Protein AF-A0A960X2Z8-F1 (afdb_monomer_lite)

Radius of gyration: 17.73 Å; chains: 1; bounding box: 40×33×50 Å

Foldseek 3Di:
DPPPDPDPVCLQLVDHPVVLVVQLVVQLCVLCVVVVVDDDSVPPPPVSSVVSVVVSVVVSCVRGPDPPPDDQDQKDWDKDWDWDDDPNDTDIDIDTPDIDGDD

Structure (mmCIF, N/CA/C/O backbone):
data_AF-A0A960X2Z8-F1
#
_entry.id   AF-A0A960X2Z8-F1
#
loop_
_atom_site.group_PDB
_atom_site.id
_atom_site.type_symbol
_atom_site.label_atom_id
_atom_site.label_alt_id
_atom_site.label_comp_id
_atom_site.label_asym_id
_atom_site.label_entity_id
_atom_site.label_seq_id
_atom_site.pdbx_PDB_ins_code
_atom_site.Cartn_x
_atom_site.Cartn_y
_atom_site.Cartn_z
_atom_site.occupancy
_atom_site.B_iso_or_equiv
_atom_site.auth_seq_id
_atom_site.auth_comp_id
_atom_site.auth_asym_id
_atom_site.auth_atom_id
_atom_site.pdbx_PDB_model_num
ATOM 1 N N . ASP A 1 1 ? 3.971 -6.642 -28.686 1.00 41.66 1 ASP A N 1
ATOM 2 C CA . ASP A 1 1 ? 3.680 -7.444 -27.484 1.00 41.66 1 ASP A CA 1
ATOM 3 C C . ASP A 1 1 ? 4.904 -7.549 -26.589 1.00 41.66 1 ASP A C 1
ATOM 5 O O . ASP A 1 1 ? 5.589 -8.567 -26.566 1.00 41.66 1 ASP A O 1
ATOM 9 N N . GLU A 1 2 ? 5.228 -6.465 -25.879 1.00 46.34 2 GLU A N 1
ATOM 10 C CA . GLU A 1 2 ? 6.137 -6.572 -24.735 1.00 46.34 2 GLU A CA 1
ATOM 11 C C . GLU A 1 2 ? 5.354 -7.240 -23.609 1.00 46.34 2 GLU A C 1
ATOM 13 O O . GLU A 1 2 ? 4.251 -6.814 -23.279 1.00 46.34 2 GLU A O 1
ATOM 18 N N . LYS A 1 3 ? 5.878 -8.352 -23.093 1.00 50.97 3 LYS A N 1
ATOM 19 C CA . LYS A 1 3 ? 5.253 -9.085 -21.994 1.00 50.97 3 LYS A CA 1
ATOM 20 C C . LYS A 1 3 ? 5.231 -8.168 -20.777 1.00 50.97 3 LYS A C 1
ATOM 22 O O . LYS A 1 3 ? 6.294 -7.915 -20.214 1.00 50.97 3 LYS A O 1
ATOM 27 N N . ASP A 1 4 ? 4.044 -7.703 -20.393 1.00 56.88 4 ASP A N 1
ATOM 28 C CA . ASP A 1 4 ? 3.810 -7.054 -19.106 1.00 56.88 4 ASP A CA 1
ATOM 29 C C . ASP A 1 4 ? 4.342 -7.995 -18.023 1.00 56.88 4 ASP A C 1
ATOM 31 O O . ASP A 1 4 ? 3.829 -9.095 -17.803 1.00 56.88 4 ASP A O 1
ATOM 35 N N . GLN A 1 5 ? 5.482 -7.623 -17.447 1.00 61.50 5 GLN A N 1
ATOM 36 C CA . GLN A 1 5 ? 6.159 -8.434 -16.458 1.00 61.50 5 GLN A CA 1
ATOM 37 C C . GLN A 1 5 ? 5.803 -7.854 -15.099 1.00 61.50 5 GLN A C 1
ATOM 39 O O . GLN A 1 5 ? 6.254 -6.764 -14.750 1.00 61.50 5 GLN A O 1
ATOM 44 N N . ASP A 1 6 ? 4.980 -8.584 -14.347 1.00 63.72 6 ASP A N 1
ATOM 45 C CA . ASP A 1 6 ? 4.632 -8.200 -12.984 1.00 63.72 6 ASP A CA 1
ATOM 46 C C . ASP A 1 6 ? 5.914 -7.978 -12.178 1.00 63.72 6 ASP A C 1
ATOM 48 O O . ASP A 1 6 ? 6.716 -8.900 -11.965 1.00 63.72 6 ASP A O 1
ATOM 52 N N . LEU A 1 7 ? 6.104 -6.746 -11.705 1.00 62.84 7 LEU A N 1
ATOM 53 C CA . LEU A 1 7 ? 7.164 -6.453 -10.757 1.00 62.84 7 LEU A CA 1
ATOM 54 C C . LEU A 1 7 ? 6.865 -7.233 -9.481 1.00 62.84 7 LEU A C 1
ATOM 56 O O . LEU A 1 7 ? 5.874 -7.001 -8.785 1.00 62.84 7 LEU A O 1
ATOM 60 N N . ARG A 1 8 ? 7.735 -8.191 -9.161 1.00 61.62 8 ARG A N 1
ATOM 61 C CA . ARG A 1 8 ? 7.646 -8.930 -7.905 1.00 61.62 8 ARG A CA 1
ATOM 62 C C . ARG A 1 8 ? 7.995 -7.970 -6.768 1.00 61.62 8 ARG A C 1
ATOM 6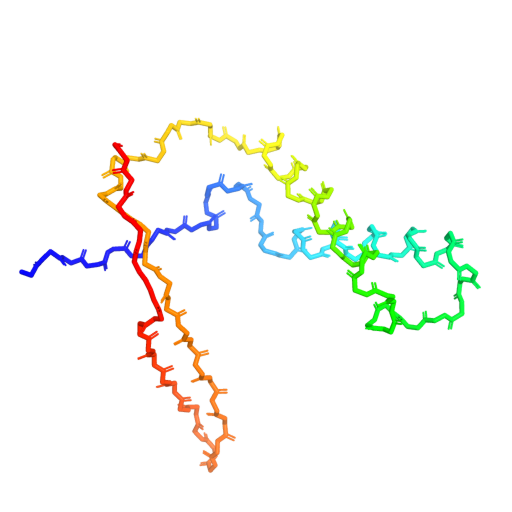4 O O . ARG A 1 8 ? 9.158 -7.812 -6.415 1.00 61.62 8 ARG A O 1
ATOM 71 N N . MET A 1 9 ? 6.971 -7.349 -6.183 1.00 60.91 9 MET A N 1
ATOM 72 C CA . MET A 1 9 ? 7.135 -6.379 -5.092 1.00 60.91 9 MET A CA 1
ATOM 73 C C . MET A 1 9 ? 7.540 -7.029 -3.761 1.00 60.91 9 MET A C 1
ATOM 75 O O . MET A 1 9 ? 8.150 -6.379 -2.919 1.00 60.91 9 MET A O 1
ATOM 79 N N . GLY A 1 10 ? 7.227 -8.314 -3.559 1.00 58.69 10 GLY A N 1
ATOM 80 C CA . GLY A 1 10 ? 7.568 -9.042 -2.327 1.00 58.69 10 GLY A CA 1
ATOM 81 C C . GLY A 1 10 ? 9.076 -9.054 -2.017 1.00 58.69 10 GLY A C 1
ATOM 82 O O . GLY A 1 10 ? 9.462 -8.686 -0.910 1.00 58.69 10 GLY A O 1
ATOM 83 N N . PRO A 1 11 ? 9.935 -9.422 -2.985 1.00 58.59 11 PRO A N 1
ATOM 84 C CA . PRO A 1 11 ? 11.388 -9.327 -2.854 1.00 58.59 11 PRO A CA 1
ATOM 85 C C . PRO A 1 11 ? 11.924 -7.908 -2.630 1.00 58.59 11 PRO A C 1
ATOM 87 O O . PRO A 1 11 ? 12.883 -7.762 -1.878 1.00 58.59 11 PRO A O 1
ATOM 90 N N . LEU A 1 12 ? 11.311 -6.876 -3.230 1.00 59.75 12 LEU A N 1
ATOM 91 C CA . LEU A 1 12 ? 11.814 -5.494 -3.152 1.00 59.75 12 LEU A CA 1
ATOM 92 C C . LEU A 1 12 ? 11.890 -4.989 -1.716 1.00 59.75 12 LEU A C 1
ATOM 94 O O . LEU A 1 12 ? 12.870 -4.371 -1.332 1.00 59.75 12 LEU A O 1
ATOM 98 N N . PHE A 1 13 ? 10.890 -5.300 -0.894 1.00 59.75 13 PHE A N 1
ATOM 99 C CA . PHE A 1 13 ? 10.884 -4.876 0.504 1.00 59.75 13 PHE A CA 1
ATOM 100 C C . PHE A 1 13 ? 11.602 -5.855 1.442 1.00 59.75 13 PHE A C 1
ATOM 102 O O . PHE A 1 13 ? 11.647 -5.604 2.644 1.00 59.75 13 PHE A O 1
ATOM 109 N N . GLY A 1 14 ? 12.136 -6.978 0.937 1.00 55.88 14 GLY A N 1
ATOM 110 C CA . GLY A 1 14 ? 12.866 -7.977 1.735 1.00 55.88 14 GLY A CA 1
ATOM 111 C C . GLY A 1 14 ? 12.078 -8.609 2.882 1.00 55.88 14 GLY A C 1
ATOM 112 O O . GLY A 1 14 ? 12.663 -9.241 3.759 1.00 55.88 14 GLY A O 1
ATOM 113 N N . ARG A 1 15 ? 10.763 -8.387 2.934 1.00 64.75 15 ARG A N 1
ATOM 114 C CA . ARG A 1 15 ? 9.904 -8.670 4.087 1.00 64.75 15 ARG A CA 1
ATOM 115 C C . ARG A 1 15 ? 8.678 -9.430 3.613 1.00 64.75 15 ARG A C 1
ATOM 117 O O . ARG A 1 15 ? 8.108 -9.126 2.567 1.00 64.75 15 ARG A O 1
ATOM 124 N N . ALA A 1 16 ? 8.236 -10.398 4.410 1.00 64.50 16 ALA A N 1
ATOM 125 C CA . ALA A 1 16 ? 6.974 -11.067 4.141 1.00 64.50 16 ALA A CA 1
ATOM 126 C C . ALA A 1 16 ? 5.818 -10.044 4.227 1.00 64.50 16 ALA A C 1
ATOM 128 O O . ALA A 1 16 ? 5.819 -9.206 5.134 1.00 64.50 16 ALA A O 1
ATOM 129 N N . PRO A 1 17 ? 4.786 -10.124 3.364 1.00 66.62 17 PRO A N 1
ATOM 130 C CA . PRO A 1 17 ? 3.597 -9.262 3.446 1.00 66.62 17 PRO A CA 1
ATOM 131 C C . PRO A 1 17 ? 2.941 -9.231 4.841 1.00 66.62 17 PRO A C 1
ATOM 133 O O . PRO A 1 17 ? 2.345 -8.233 5.251 1.00 66.62 17 PRO A O 1
ATOM 136 N N . SER A 1 18 ? 3.093 -10.315 5.606 1.00 70.56 18 SER A N 1
ATOM 137 C CA . SER A 1 18 ? 2.633 -10.430 6.990 1.00 70.56 18 SER A CA 1
ATOM 138 C C . SER A 1 18 ? 3.319 -9.449 7.948 1.00 70.56 18 SER A C 1
ATOM 140 O O . SER A 1 18 ? 2.676 -8.974 8.885 1.00 70.56 18 SER A O 1
ATOM 142 N N . ASP A 1 19 ? 4.585 -9.096 7.720 1.00 73.25 19 ASP A N 1
ATOM 143 C CA . ASP A 1 19 ? 5.311 -8.140 8.557 1.00 73.25 19 ASP A CA 1
ATOM 144 C C . ASP A 1 19 ? 4.855 -6.707 8.292 1.00 73.25 19 ASP A C 1
ATOM 146 O O . ASP A 1 19 ? 4.641 -5.951 9.239 1.00 73.25 19 ASP A O 1
ATOM 150 N N . VAL A 1 20 ? 4.586 -6.364 7.029 1.00 74.75 20 VAL A N 1
ATOM 151 C CA . VAL A 1 20 ? 4.015 -5.062 6.649 1.00 74.75 20 VAL A CA 1
ATOM 152 C C . VAL A 1 20 ? 2.679 -4.838 7.355 1.00 74.75 20 VAL A C 1
ATOM 154 O O . VAL A 1 20 ? 2.470 -3.811 8.007 1.00 74.75 20 VAL A O 1
ATOM 157 N N . LYS A 1 21 ? 1.801 -5.849 7.320 1.00 81.00 21 LYS A N 1
ATOM 158 C CA . LYS A 1 21 ? 0.522 -5.815 8.034 1.00 81.00 21 LYS A CA 1
ATOM 159 C C . LYS A 1 21 ? 0.706 -5.631 9.541 1.00 81.00 21 LYS A C 1
ATOM 161 O O . LYS A 1 21 ? 0.001 -4.814 10.129 1.00 81.00 21 LYS A O 1
ATOM 166 N N . LYS A 1 22 ? 1.636 -6.353 10.179 1.00 84.25 22 LYS A N 1
ATOM 167 C CA . LYS A 1 22 ? 1.895 -6.223 11.627 1.00 84.25 22 LYS A CA 1
ATOM 168 C C . LYS A 1 22 ? 2.335 -4.810 12.008 1.00 84.25 22 LYS A C 1
ATOM 170 O O . LYS A 1 22 ? 1.882 -4.294 13.031 1.00 84.25 22 LYS A O 1
ATOM 175 N N . VAL A 1 23 ? 3.207 -4.188 11.212 1.00 82.25 23 VAL A N 1
ATOM 176 C CA . VAL A 1 23 ? 3.676 -2.817 11.469 1.00 82.25 23 VAL A CA 1
ATOM 177 C C . VAL A 1 23 ? 2.528 -1.822 11.298 1.00 82.25 23 VAL A C 1
ATOM 179 O O . VAL A 1 23 ? 2.315 -0.994 12.185 1.00 82.25 23 VAL A O 1
ATOM 182 N N . TYR A 1 24 ? 1.725 -1.956 10.241 1.00 83.44 24 TYR A N 1
ATOM 183 C CA . TYR A 1 24 ? 0.539 -1.119 10.046 1.00 83.44 24 TYR A CA 1
ATOM 184 C C . TYR A 1 24 ? -0.485 -1.278 11.173 1.00 83.44 24 TYR A C 1
ATOM 186 O O . TYR A 1 24 ? -0.944 -0.293 11.748 1.00 83.44 24 TYR A O 1
ATOM 194 N N . ASP A 1 25 ? -0.771 -2.512 11.589 1.00 86.25 25 ASP A N 1
ATOM 195 C CA . ASP A 1 25 ? -1.673 -2.787 12.704 1.00 86.25 25 ASP A CA 1
ATOM 196 C C . ASP A 1 25 ? -1.191 -2.191 14.028 1.00 86.25 25 ASP A C 1
ATOM 198 O O . ASP A 1 25 ? -2.027 -1.792 14.848 1.00 86.25 25 ASP A O 1
ATOM 202 N N . ARG A 1 26 ? 0.129 -2.144 14.246 1.00 87.25 26 ARG A N 1
ATOM 203 C CA . ARG A 1 26 ? 0.742 -1.491 15.405 1.00 87.25 26 ARG A CA 1
ATOM 204 C C . ARG A 1 26 ? 0.546 0.022 15.338 1.00 87.25 26 ARG A C 1
ATOM 206 O O . ARG A 1 26 ? 0.041 0.588 16.299 1.00 87.25 26 ARG A O 1
ATOM 213 N N . LYS A 1 27 ? 0.829 0.649 14.192 1.00 83.62 27 LYS A N 1
ATOM 214 C CA . LYS A 1 27 ? 0.630 2.095 14.001 1.00 83.62 27 LYS A CA 1
ATOM 215 C C . LYS A 1 27 ? -0.831 2.510 14.170 1.00 83.62 27 LYS A C 1
ATOM 217 O O . LYS A 1 27 ? -1.108 3.470 14.879 1.00 83.62 27 LYS A O 1
ATOM 222 N N . LEU A 1 28 ? -1.775 1.735 13.635 1.00 86.56 28 LEU A N 1
ATOM 223 C CA . LEU A 1 28 ? -3.204 1.966 13.863 1.00 86.56 28 LEU A CA 1
ATOM 224 C C . LEU A 1 28 ? -3.614 1.775 15.329 1.00 86.56 28 LEU A C 1
ATOM 226 O O . LEU A 1 28 ? -4.512 2.464 15.803 1.00 86.56 28 LEU A O 1
ATOM 230 N N . ASN A 1 29 ? -2.987 0.849 16.061 1.00 87.50 29 ASN A N 1
ATOM 231 C CA . ASN A 1 29 ? -3.223 0.695 17.499 1.00 87.50 29 ASN A CA 1
ATOM 232 C C . ASN A 1 29 ? -2.718 1.905 18.295 1.00 87.50 29 ASN A C 1
ATOM 234 O O . ASN A 1 29 ? -3.402 2.342 19.219 1.00 87.50 29 ASN A O 1
ATOM 238 N N . ASP A 1 30 ? -1.555 2.445 17.940 1.00 85.88 30 ASP A N 1
ATOM 239 C CA . ASP A 1 30 ? -0.987 3.627 18.593 1.00 85.88 30 ASP A CA 1
ATOM 240 C C . ASP A 1 30 ? -1.839 4.871 18.301 1.00 85.88 30 ASP A C 1
ATOM 242 O O . ASP A 1 30 ? -2.240 5.576 19.227 1.00 85.88 30 ASP A O 1
ATOM 246 N N . ALA A 1 31 ? -2.241 5.065 17.042 1.00 82.44 31 ALA A N 1
ATOM 247 C CA . ALA A 1 31 ? -3.162 6.129 16.647 1.00 82.44 31 ALA A CA 1
ATOM 248 C C . ALA A 1 31 ? -4.533 5.992 17.333 1.00 82.44 31 ALA A C 1
ATOM 250 O O . ALA A 1 31 ? -5.082 6.956 17.861 1.00 82.44 31 ALA A O 1
ATOM 251 N N . LYS A 1 32 ? -5.068 4.768 17.425 1.00 85.19 32 LYS A N 1
ATOM 252 C CA . LYS A 1 32 ? -6.296 4.484 18.177 1.00 85.19 32 LYS A CA 1
ATOM 253 C C . LYS A 1 32 ? -6.172 4.878 19.650 1.00 85.19 32 LYS A C 1
ATOM 255 O O . LYS A 1 32 ? -7.130 5.413 20.203 1.00 85.19 32 LYS A O 1
ATOM 260 N N . LYS A 1 33 ? -5.034 4.607 20.299 1.00 85.00 33 LYS A N 1
ATOM 261 C CA . LYS A 1 33 ? -4.793 5.026 21.690 1.00 85.00 33 LYS A CA 1
ATOM 262 C C . LYS A 1 33 ? -4.771 6.550 21.816 1.00 85.00 33 LYS A C 1
ATOM 264 O O . LYS A 1 33 ? -5.406 7.065 22.731 1.00 85.00 33 LYS A O 1
ATOM 269 N N . ALA A 1 34 ? -4.124 7.248 20.882 1.00 79.69 34 ALA A N 1
ATOM 270 C CA . ALA A 1 34 ? -4.118 8.711 20.834 1.00 79.69 34 ALA A CA 1
ATOM 271 C C . ALA A 1 34 ? -5.533 9.302 20.642 1.00 79.69 34 ALA A C 1
ATOM 273 O O . ALA A 1 34 ? -5.859 10.321 21.239 1.00 79.69 34 ALA A O 1
ATOM 274 N N . HIS A 1 35 ? -6.411 8.609 19.907 1.00 75.25 35 HIS A N 1
ATOM 275 C CA . HIS A 1 35 ? -7.815 8.984 19.677 1.00 75.25 35 HIS A CA 1
ATOM 276 C C . HIS A 1 35 ? -8.816 8.424 20.710 1.00 75.25 35 HIS A C 1
ATOM 278 O O . HIS A 1 35 ? -9.992 8.218 20.411 1.00 75.25 35 HIS A O 1
ATOM 284 N N . GLY A 1 36 ? -8.380 8.150 21.943 1.00 76.44 36 GLY A N 1
ATOM 285 C CA . GLY A 1 36 ? -9.293 7.775 23.032 1.00 76.44 36 GLY A CA 1
ATOM 286 C C . GLY A 1 36 ? -9.695 6.294 23.073 1.00 76.44 36 GLY A C 1
ATOM 287 O O . GLY A 1 36 ? -10.602 5.918 23.813 1.00 76.44 36 GLY A O 1
ATOM 288 N N . GLY A 1 37 ? -9.025 5.425 22.310 1.00 74.94 37 GLY A N 1
ATOM 289 C CA . GLY A 1 37 ? -8.927 3.981 22.566 1.00 74.94 37 GLY A CA 1
ATOM 290 C C . GLY A 1 37 ? -10.178 3.123 22.335 1.00 74.94 37 GLY A C 1
ATOM 291 O O . GLY A 1 37 ? -10.059 1.897 22.302 1.00 74.94 37 GLY A O 1
ATOM 292 N N . LYS A 1 38 ? -11.365 3.712 22.150 1.00 76.62 38 LYS A N 1
ATOM 293 C CA . LYS A 1 38 ? -12.644 2.973 22.092 1.00 76.62 38 LYS A CA 1
ATOM 294 C C . LYS A 1 38 ? -13.137 2.628 20.682 1.00 76.62 38 LYS A C 1
ATOM 296 O O . LYS A 1 38 ? -13.949 1.720 20.540 1.00 76.62 38 LYS A O 1
ATOM 301 N N . VAL A 1 39 ? -12.622 3.276 19.639 1.00 78.94 39 VAL A N 1
ATOM 302 C CA . VAL A 1 39 ? -13.037 3.050 18.236 1.00 78.94 39 VAL A CA 1
ATOM 303 C C . VAL A 1 39 ? -12.384 1.800 17.632 1.00 78.94 39 VAL A C 1
ATOM 305 O O . VAL A 1 39 ? -11.268 1.430 18.014 1.00 78.94 39 VAL A O 1
ATOM 308 N N . LYS A 1 40 ? -13.041 1.097 16.695 1.00 81.81 40 LYS A N 1
ATOM 309 C CA . LYS A 1 40 ? -12.357 0.039 15.925 1.00 81.81 40 LYS A CA 1
ATOM 310 C C . LYS A 1 40 ? -11.371 0.695 14.957 1.00 81.81 40 LYS A C 1
ATOM 312 O O . LYS A 1 40 ? -11.565 1.826 14.536 1.00 81.81 40 LYS A O 1
ATOM 317 N N . LYS A 1 41 ? -10.317 -0.027 14.564 1.00 80.44 41 LYS A N 1
ATOM 318 C CA . LYS A 1 41 ? -9.296 0.505 13.640 1.00 80.44 41 LYS A CA 1
ATOM 319 C C . LYS A 1 41 ? -9.878 0.938 12.289 1.00 80.44 41 LYS A C 1
ATOM 321 O O . LYS A 1 41 ? -9.400 1.899 11.703 1.00 80.44 41 LYS A O 1
ATOM 326 N N . ALA A 1 42 ? -10.889 0.212 11.807 1.00 79.56 42 ALA A N 1
ATOM 327 C CA . ALA A 1 42 ? -11.576 0.509 10.552 1.00 79.56 42 ALA A CA 1
ATOM 328 C C . ALA A 1 42 ? -12.408 1.800 10.623 1.00 79.56 42 ALA A C 1
ATOM 330 O O . ALA A 1 42 ? -12.576 2.458 9.601 1.00 79.56 42 ALA A O 1
ATOM 331 N N . ASP A 1 43 ? -12.851 2.166 11.827 1.00 80.62 43 ASP A N 1
ATOM 332 C CA . ASP A 1 43 ? -13.700 3.329 12.095 1.00 80.62 43 ASP A CA 1
ATOM 333 C C . ASP A 1 43 ? -12.868 4.583 12.418 1.00 80.62 43 ASP A C 1
ATOM 335 O O . ASP A 1 43 ? -13.424 5.636 12.724 1.00 80.62 43 ASP A O 1
ATOM 339 N N . LEU A 1 44 ? -11.531 4.486 12.391 1.00 82.69 44 LEU A N 1
ATOM 340 C CA . LEU A 1 44 ? -10.671 5.658 12.524 1.00 82.69 44 LEU A CA 1
ATOM 341 C C . LEU A 1 44 ? -10.887 6.605 11.334 1.00 82.69 44 LEU A C 1
ATOM 343 O O . LEU A 1 44 ? -11.062 6.127 10.203 1.00 82.69 44 LEU A O 1
ATOM 347 N N . PRO A 1 45 ? -10.809 7.931 11.559 1.00 85.69 45 PRO A N 1
ATOM 348 C CA . PRO A 1 45 ? -10.909 8.904 10.482 1.00 85.69 45 PRO A CA 1
ATOM 349 C C . PRO A 1 45 ? -9.945 8.565 9.329 1.00 85.69 45 PRO A C 1
ATOM 351 O O . PRO A 1 45 ? -8.832 8.080 9.585 1.00 85.69 45 PRO A O 1
ATOM 354 N N . PRO A 1 46 ? -10.358 8.744 8.061 1.00 83.31 46 PRO A N 1
ATOM 355 C CA . PRO A 1 46 ? -9.517 8.469 6.896 1.00 83.31 46 PRO A CA 1
ATOM 356 C C . PRO A 1 46 ? -8.128 9.113 6.977 1.00 83.31 46 PRO A C 1
ATOM 358 O O . PRO A 1 46 ? -7.144 8.473 6.618 1.00 83.31 46 PRO A O 1
ATOM 361 N N . GLU A 1 47 ? -8.041 10.325 7.522 1.00 85.38 47 GLU A N 1
ATOM 362 C CA . GLU A 1 47 ? -6.811 11.108 7.662 1.00 85.38 47 GLU A CA 1
ATOM 363 C C . GLU A 1 47 ? -5.796 10.393 8.563 1.00 85.38 47 GLU A C 1
ATOM 365 O O . GLU A 1 47 ? -4.619 10.273 8.231 1.00 85.38 47 GLU A O 1
ATOM 370 N N . ILE A 1 48 ? -6.270 9.811 9.665 1.00 83.56 48 ILE A N 1
ATOM 371 C CA . ILE A 1 48 ? -5.435 9.084 10.629 1.00 83.56 48 ILE A CA 1
ATOM 372 C C . ILE A 1 48 ? -4.963 7.746 10.056 1.00 83.56 48 ILE A C 1
ATOM 374 O O . ILE A 1 48 ? -3.828 7.312 10.271 1.00 83.56 48 ILE A O 1
ATOM 378 N N . ARG A 1 49 ? -5.825 7.074 9.286 1.00 80.06 49 ARG A N 1
ATOM 379 C CA . ARG A 1 49 ? -5.439 5.849 8.571 1.00 80.06 49 ARG A CA 1
ATOM 380 C C . ARG A 1 49 ? -4.401 6.143 7.489 1.00 80.06 49 ARG A C 1
ATOM 382 O O . ARG A 1 49 ? -3.505 5.317 7.301 1.00 80.06 49 ARG A O 1
ATOM 389 N N . ALA A 1 50 ? -4.508 7.295 6.826 1.00 78.75 50 ALA A N 1
ATOM 390 C CA . ALA A 1 50 ? -3.542 7.764 5.840 1.00 78.75 50 ALA A CA 1
ATOM 391 C C . ALA A 1 50 ? -2.185 8.080 6.486 1.00 78.75 50 ALA A C 1
ATOM 393 O O . ALA A 1 50 ? -1.163 7.614 5.994 1.00 78.75 50 ALA A O 1
ATOM 394 N N . GLU A 1 51 ? -2.155 8.760 7.634 1.00 82.50 51 GLU A N 1
ATOM 395 C CA . GLU A 1 51 ? -0.912 9.043 8.367 1.00 82.50 51 GLU A CA 1
ATOM 396 C C . GLU A 1 51 ? -0.198 7.757 8.822 1.00 82.50 51 GLU A C 1
ATOM 398 O O . GLU A 1 51 ? 1.016 7.589 8.644 1.00 82.50 51 GLU A O 1
ATOM 403 N N . ALA A 1 52 ? -0.959 6.792 9.351 1.00 80.88 52 ALA A N 1
ATOM 404 C CA . ALA A 1 52 ? -0.424 5.484 9.715 1.00 80.88 52 ALA A CA 1
ATOM 405 C C . ALA A 1 52 ? 0.140 4.738 8.493 1.00 80.88 52 ALA A C 1
ATOM 407 O O . ALA A 1 52 ? 1.182 4.090 8.602 1.00 80.88 52 ALA A O 1
ATOM 408 N N . ALA A 1 53 ? -0.518 4.840 7.333 1.00 80.62 53 ALA A N 1
ATOM 409 C CA . ALA A 1 53 ? -0.046 4.238 6.089 1.00 80.62 53 ALA A CA 1
ATOM 410 C C . ALA A 1 53 ? 1.234 4.920 5.586 1.00 80.62 53 ALA A C 1
ATOM 412 O O . ALA A 1 53 ? 2.190 4.228 5.244 1.00 80.62 53 ALA A O 1
ATOM 413 N N . GLN A 1 54 ? 1.298 6.252 5.634 1.00 82.69 54 GLN A N 1
ATOM 414 C CA . GLN A 1 54 ? 2.473 7.030 5.242 1.00 82.69 54 GLN A CA 1
ATOM 415 C C . GLN A 1 54 ? 3.691 6.684 6.104 1.00 82.69 54 GLN A C 1
ATOM 417 O O . GLN A 1 54 ? 4.791 6.482 5.596 1.00 82.69 54 GLN A O 1
ATOM 422 N N . THR A 1 55 ? 3.486 6.534 7.412 1.00 82.19 55 THR A N 1
ATOM 423 C CA . THR A 1 55 ? 4.549 6.124 8.338 1.00 82.19 55 THR A CA 1
ATOM 424 C C . THR A 1 55 ? 5.073 4.723 8.014 1.00 82.19 55 THR A C 1
ATOM 426 O O . THR A 1 55 ? 6.273 4.466 8.103 1.00 82.19 55 THR A O 1
ATOM 429 N N . VAL A 1 56 ? 4.184 3.797 7.642 1.00 82.44 56 VAL A N 1
ATOM 430 C CA . VAL A 1 56 ? 4.574 2.442 7.226 1.00 82.44 56 VAL A CA 1
ATOM 431 C C . VAL A 1 56 ? 5.310 2.466 5.895 1.00 82.44 56 VAL A C 1
ATOM 433 O O . VAL A 1 56 ? 6.302 1.759 5.756 1.00 82.44 56 VAL A O 1
ATOM 436 N N . LEU A 1 57 ? 4.867 3.292 4.947 1.00 81.31 57 LEU A N 1
ATOM 437 C CA . LEU A 1 57 ? 5.544 3.481 3.670 1.00 81.31 57 LEU A CA 1
ATOM 438 C C . LEU A 1 57 ? 6.973 3.991 3.878 1.00 81.31 57 LEU A C 1
ATOM 440 O O . LEU A 1 57 ? 7.907 3.411 3.332 1.00 81.31 57 LEU A O 1
ATOM 444 N N . GLN A 1 58 ? 7.158 5.004 4.728 1.00 82.19 58 GLN A N 1
ATOM 445 C CA . GLN A 1 58 ? 8.491 5.507 5.058 1.00 82.19 58 GLN A CA 1
ATOM 446 C C . GLN A 1 58 ? 9.353 4.422 5.712 1.00 82.19 58 GLN A C 1
ATOM 448 O O . GLN A 1 58 ? 10.480 4.185 5.289 1.00 82.19 58 GLN A O 1
ATOM 453 N N . TRP A 1 59 ? 8.798 3.689 6.682 1.00 81.06 59 TRP A N 1
ATOM 454 C CA . TRP A 1 59 ? 9.502 2.574 7.315 1.00 81.06 59 TRP A CA 1
ATOM 455 C C . TRP A 1 59 ? 9.932 1.499 6.303 1.00 81.06 59 TRP A C 1
ATOM 457 O O . TRP A 1 59 ? 11.040 0.976 6.411 1.00 81.06 59 TRP A O 1
ATOM 467 N N . LEU A 1 60 ? 9.092 1.183 5.310 1.00 77.75 60 LEU A N 1
ATOM 468 C CA . LEU A 1 60 ? 9.424 0.242 4.237 1.00 77.75 60 LEU A CA 1
ATOM 469 C C . LEU A 1 60 ? 10.572 0.743 3.360 1.00 77.75 60 LEU A C 1
ATOM 471 O O . LEU A 1 60 ? 11.454 -0.044 3.035 1.00 77.75 60 LEU A O 1
ATOM 475 N N . ILE A 1 61 ? 10.576 2.031 3.007 1.00 78.12 61 ILE A N 1
ATOM 476 C CA . ILE A 1 61 ? 11.661 2.665 2.241 1.00 78.12 61 ILE A CA 1
ATOM 477 C C . ILE A 1 61 ? 12.976 2.596 3.028 1.00 78.12 61 ILE A C 1
ATOM 479 O O . ILE A 1 61 ? 14.015 2.213 2.488 1.00 78.12 61 ILE A O 1
ATOM 483 N N . ASP A 1 62 ? 12.929 2.913 4.322 1.00 80.94 62 ASP A N 1
ATOM 484 C CA . ASP A 1 62 ? 14.112 2.928 5.185 1.00 80.94 62 ASP A CA 1
ATOM 485 C C . ASP A 1 62 ? 14.701 1.524 5.385 1.00 80.94 62 ASP A C 1
ATOM 487 O O . ASP A 1 62 ? 15.916 1.374 5.511 1.00 80.94 62 ASP A O 1
ATOM 491 N N . ASN A 1 63 ? 13.844 0.498 5.397 1.00 74.00 63 ASN A N 1
ATOM 492 C CA . ASN A 1 63 ? 14.209 -0.898 5.659 1.00 74.00 63 ASN A CA 1
ATOM 493 C C . ASN A 1 63 ? 14.320 -1.752 4.386 1.00 74.00 63 ASN A C 1
ATOM 495 O O . ASN A 1 63 ? 14.442 -2.975 4.490 1.00 74.00 63 ASN A O 1
ATOM 499 N N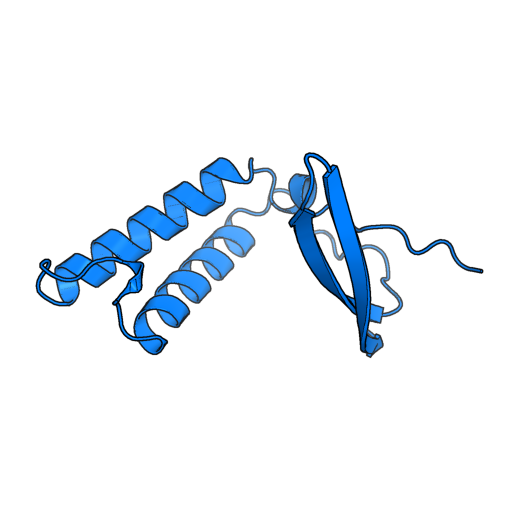 . MET A 1 64 ? 14.263 -1.134 3.206 1.00 74.31 64 MET A N 1
ATOM 500 C CA . MET A 1 64 ? 14.399 -1.827 1.931 1.00 74.31 64 MET A CA 1
ATOM 501 C C . MET A 1 64 ? 15.826 -2.399 1.804 1.00 74.31 64 MET A C 1
ATOM 503 O O . MET A 1 64 ? 16.786 -1.631 1.925 1.00 74.31 64 MET A O 1
ATOM 507 N N . PRO A 1 65 ? 15.999 -3.721 1.597 1.00 69.75 65 PRO A N 1
ATOM 508 C CA . PRO A 1 65 ? 17.323 -4.347 1.524 1.00 69.75 65 PRO A CA 1
ATOM 509 C C . PRO A 1 65 ? 18.104 -3.929 0.276 1.00 69.75 65 PRO A C 1
ATOM 511 O O . PRO A 1 65 ? 19.330 -3.880 0.313 1.00 69.75 65 PRO A O 1
ATOM 514 N N . ASP A 1 66 ? 17.396 -3.632 -0.813 1.00 71.12 66 ASP A N 1
ATOM 515 C CA . ASP A 1 66 ? 17.966 -3.202 -2.078 1.00 71.12 66 ASP A CA 1
ATOM 516 C C . ASP A 1 66 ? 17.333 -1.870 -2.477 1.00 71.12 66 ASP A C 1
ATOM 518 O O . ASP A 1 66 ? 16.129 -1.787 -2.699 1.00 71.12 66 ASP A O 1
ATOM 522 N N . LYS A 1 67 ? 18.154 -0.821 -2.531 1.00 71.44 67 LYS A N 1
ATOM 523 C CA . LYS A 1 67 ? 17.748 0.520 -2.976 1.00 71.44 67 LYS A CA 1
ATOM 524 C C . LYS A 1 67 ? 18.114 0.773 -4.433 1.00 71.44 67 LYS A C 1
ATOM 526 O O . LYS A 1 67 ? 18.054 1.918 -4.882 1.00 71.44 67 LYS A O 1
ATOM 531 N N . SER A 1 68 ? 18.547 -0.264 -5.150 1.00 67.81 68 SER A N 1
ATOM 532 C CA . SER A 1 68 ? 18.836 -0.156 -6.569 1.00 67.81 68 SER A CA 1
ATOM 533 C C . SER A 1 68 ? 17.601 0.389 -7.282 1.00 67.81 68 SER A C 1
ATOM 535 O O . SER A 1 68 ? 16.479 -0.037 -6.983 1.00 67.81 68 SER A O 1
ATOM 537 N N . PRO A 1 69 ? 17.775 1.350 -8.202 1.00 64.50 69 PRO A N 1
ATOM 538 C CA . PRO A 1 69 ? 16.670 1.809 -9.018 1.00 64.50 69 PRO A CA 1
ATOM 539 C C . PRO A 1 69 ? 16.052 0.595 -9.709 1.00 64.50 69 PRO A C 1
ATOM 541 O O . PRO A 1 69 ? 16.767 -0.268 -10.227 1.00 64.50 69 PRO A O 1
ATOM 544 N N . LEU A 1 70 ? 14.719 0.520 -9.682 1.00 66.62 70 LEU A N 1
ATOM 545 C CA . LEU A 1 70 ? 13.994 -0.463 -10.473 1.00 66.62 70 LEU A CA 1
ATOM 546 C C . LEU A 1 70 ? 14.520 -0.355 -11.907 1.00 66.62 70 LEU A C 1
ATOM 548 O O . LEU A 1 70 ? 14.588 0.753 -12.445 1.00 66.62 70 LEU A O 1
ATOM 552 N N . ALA A 1 71 ? 14.951 -1.485 -12.483 1.00 62.88 71 ALA A N 1
ATOM 553 C CA . ALA A 1 71 ? 15.379 -1.556 -13.881 1.00 62.88 71 ALA A CA 1
ATOM 554 C C . ALA A 1 71 ? 14.386 -0.765 -14.747 1.00 62.88 71 ALA A C 1
ATOM 556 O O . ALA A 1 71 ? 13.196 -0.831 -14.435 1.00 62.88 71 ALA A O 1
ATOM 557 N N . PRO A 1 72 ? 14.843 -0.014 -15.768 1.00 59.78 72 PRO A N 1
ATOM 558 C CA . PRO A 1 72 ? 14.102 1.094 -16.368 1.00 59.78 72 PRO A CA 1
ATOM 559 C C . PRO A 1 72 ? 12.689 0.665 -16.763 1.00 59.78 72 PRO A C 1
ATOM 561 O O . PRO A 1 72 ? 12.457 0.077 -17.821 1.00 59.78 72 PRO A O 1
ATOM 564 N N . ALA A 1 73 ? 11.744 0.923 -15.864 1.00 64.75 73 ALA A N 1
ATOM 565 C CA . ALA A 1 73 ? 10.347 0.653 -16.092 1.00 64.75 73 ALA A CA 1
ATOM 566 C C . ALA A 1 73 ? 9.870 1.766 -17.015 1.00 64.75 73 ALA A C 1
ATOM 568 O O . ALA A 1 73 ? 9.900 2.931 -16.637 1.00 64.75 73 ALA A O 1
ATOM 569 N N . LYS A 1 74 ? 9.454 1.416 -18.235 1.00 68.06 74 LYS A N 1
ATOM 570 C CA . LYS A 1 74 ? 8.988 2.393 -19.236 1.00 68.06 74 LYS A CA 1
ATOM 571 C C . LYS A 1 74 ? 7.767 3.192 -18.759 1.00 68.06 74 LYS A C 1
ATOM 573 O O . LYS A 1 74 ? 7.480 4.268 -19.272 1.00 68.06 74 LYS A O 1
ATOM 578 N N . GLY A 1 75 ? 7.047 2.658 -17.775 1.00 74.12 75 GLY A N 1
ATOM 579 C CA . GLY A 1 75 ? 5.897 3.287 -17.154 1.00 74.12 75 GLY A CA 1
ATOM 580 C C . GLY A 1 75 ? 5.295 2.433 -16.043 1.00 74.12 75 GLY A C 1
ATOM 581 O O . GLY A 1 75 ? 5.687 1.285 -15.830 1.00 74.12 75 GLY A O 1
ATOM 582 N N . LEU A 1 76 ? 4.335 3.012 -15.333 1.00 77.06 76 LEU A N 1
ATOM 583 C CA . LEU A 1 76 ? 3.487 2.359 -14.346 1.00 77.06 76 LEU A CA 1
ATOM 584 C C . LEU A 1 76 ? 2.083 2.212 -14.929 1.00 77.06 76 LEU A C 1
ATOM 586 O O . LEU A 1 76 ? 1.487 3.203 -15.344 1.00 77.06 76 LEU A O 1
ATOM 590 N N . ARG A 1 77 ? 1.536 0.996 -14.909 1.00 79.50 77 ARG A N 1
ATOM 591 C CA . ARG A 1 77 ? 0.134 0.716 -15.241 1.00 79.50 77 ARG A CA 1
ATOM 592 C C . ARG A 1 77 ? -0.636 0.335 -13.987 1.00 79.50 77 ARG A C 1
ATOM 594 O O . ARG A 1 77 ? -0.181 -0.499 -13.205 1.00 79.50 77 ARG A O 1
ATOM 601 N N . LEU A 1 78 ? -1.805 0.934 -13.797 1.00 77.81 78 LEU A N 1
ATOM 602 C CA . LEU A 1 78 ? -2.717 0.598 -12.713 1.00 77.81 78 LEU A CA 1
ATOM 603 C C . LEU A 1 78 ? -3.779 -0.367 -13.229 1.00 77.81 78 LEU A C 1
ATOM 605 O O . LEU A 1 78 ? -4.623 0.013 -14.036 1.00 77.81 78 LEU A O 1
ATOM 609 N N . HIS A 1 79 ? -3.766 -1.594 -12.717 1.00 82.06 79 HIS A N 1
ATOM 610 C CA . HIS A 1 79 ? -4.816 -2.569 -12.978 1.00 82.06 79 HIS A CA 1
ATOM 611 C C . HIS A 1 79 ? -5.732 -2.703 -11.762 1.00 82.06 79 HIS A C 1
ATOM 613 O O . HIS A 1 79 ? -5.273 -2.968 -10.649 1.00 82.06 79 HIS A O 1
ATOM 619 N N . ARG A 1 80 ? -7.038 -2.570 -11.979 1.00 76.88 80 ARG A N 1
ATOM 620 C CA . ARG A 1 80 ? -8.059 -2.981 -11.023 1.00 76.88 80 ARG A CA 1
ATOM 621 C C . 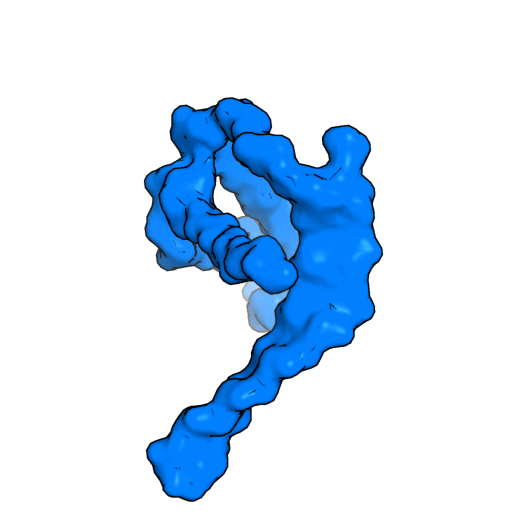ARG A 1 80 ? -8.316 -4.472 -11.191 1.00 76.88 80 ARG A C 1
ATOM 623 O O . ARG A 1 80 ? -8.582 -4.933 -12.297 1.00 76.88 80 ARG A O 1
ATOM 630 N N . VAL A 1 81 ? -8.248 -5.215 -10.090 1.00 87.06 81 VAL A N 1
ATOM 631 C CA . VAL A 1 81 ? -8.560 -6.646 -10.057 1.00 87.06 81 VAL A CA 1
ATOM 632 C C . VAL A 1 81 ? -9.769 -6.860 -9.156 1.00 87.06 81 VAL A C 1
ATOM 634 O O . VAL A 1 81 ? -9.664 -6.766 -7.934 1.00 87.06 81 VAL A O 1
ATOM 637 N N . ASP A 1 82 ? -10.916 -7.152 -9.759 1.00 81.62 82 ASP A N 1
ATOM 638 C CA . ASP A 1 82 ? -12.132 -7.522 -9.045 1.00 81.62 82 ASP A CA 1
ATOM 639 C C . ASP A 1 82 ? -12.174 -9.046 -8.882 1.00 81.62 82 ASP A C 1
ATOM 641 O O . ASP A 1 82 ? -12.221 -9.792 -9.864 1.00 81.62 82 ASP A O 1
ATOM 645 N N . ILE A 1 83 ? -12.154 -9.516 -7.634 1.00 89.19 83 ILE A N 1
ATOM 646 C CA . ILE A 1 83 ? -12.238 -10.938 -7.285 1.00 89.19 83 ILE A CA 1
ATOM 647 C C . ILE A 1 83 ? -13.606 -11.189 -6.654 1.00 89.19 83 ILE A C 1
ATOM 649 O O . ILE A 1 83 ? -13.897 -10.695 -5.566 1.00 89.19 83 ILE A O 1
ATOM 653 N N . VAL A 1 84 ? -14.442 -11.966 -7.336 1.00 91.25 84 VAL A N 1
ATOM 654 C CA . VAL A 1 84 ? -15.796 -12.323 -6.901 1.00 91.25 84 VAL A CA 1
ATOM 655 C C . VAL A 1 84 ? -15.860 -13.830 -6.687 1.00 91.25 84 VAL A C 1
ATOM 657 O O . VAL A 1 84 ? -15.431 -14.593 -7.546 1.00 91.25 84 VAL A O 1
ATOM 660 N N . PHE A 1 85 ? -16.400 -14.274 -5.554 1.00 87.25 85 PHE A N 1
ATOM 661 C CA . PHE A 1 85 ? -16.681 -15.689 -5.312 1.00 87.25 85 PHE A CA 1
ATOM 662 C C . PHE A 1 85 ? -18.182 -15.942 -5.447 1.00 87.25 85 PHE A C 1
ATOM 664 O O . PHE A 1 85 ? -18.966 -15.464 -4.628 1.00 87.25 85 PHE A O 1
ATOM 671 N N . THR A 1 86 ? -18.574 -16.681 -6.480 1.00 89.06 86 THR A N 1
ATOM 672 C CA . THR A 1 86 ? -19.970 -17.033 -6.785 1.00 89.06 86 THR A CA 1
ATOM 673 C C . THR A 1 86 ? -20.030 -18.480 -7.256 1.00 89.06 86 THR A C 1
ATOM 675 O O . THR A 1 86 ? -19.159 -18.919 -8.002 1.00 89.06 86 THR A O 1
ATOM 678 N N . ASP A 1 87 ? -21.040 -19.225 -6.805 1.00 85.50 87 ASP A N 1
ATOM 679 C CA . ASP A 1 87 ? -21.295 -20.622 -7.201 1.00 85.50 87 ASP A CA 1
ATOM 680 C C . ASP A 1 87 ? -20.111 -21.580 -6.990 1.00 85.50 87 ASP A C 1
ATOM 682 O O . ASP A 1 87 ? -19.859 -22.489 -7.777 1.00 85.50 87 ASP A O 1
ATOM 686 N N . GLY A 1 88 ? -19.353 -21.374 -5.910 1.00 90.31 88 GLY A N 1
ATOM 687 C CA . GLY A 1 88 ? -18.199 -22.214 -5.584 1.00 90.31 88 GLY A CA 1
ATOM 688 C C . GLY A 1 88 ? -16.948 -21.926 -6.421 1.00 90.31 88 GLY A C 1
ATOM 689 O O . GLY A 1 88 ? -15.937 -22.601 -6.238 1.00 90.31 88 GLY A O 1
ATOM 690 N N . ALA A 1 89 ? -16.983 -20.921 -7.299 1.00 87.12 89 ALA A N 1
ATOM 691 C CA . ALA A 1 89 ? -15.864 -20.531 -8.144 1.00 87.12 89 ALA A CA 1
ATOM 692 C C . ALA A 1 89 ? -15.393 -19.102 -7.842 1.00 87.12 89 ALA A C 1
ATOM 694 O O . ALA A 1 89 ? -16.184 -18.188 -7.604 1.00 87.12 89 ALA A O 1
ATOM 695 N N . VAL A 1 90 ? -14.074 -18.902 -7.889 1.00 89.88 90 VAL A N 1
ATOM 696 C CA . VAL A 1 90 ? -13.463 -17.570 -7.865 1.00 89.88 90 VAL A CA 1
ATOM 697 C C . VAL A 1 90 ? -13.425 -17.045 -9.297 1.00 89.88 90 VAL A C 1
ATOM 699 O O . VAL A 1 90 ? -12.751 -17.616 -10.153 1.00 89.88 90 VAL A O 1
ATOM 702 N N . LYS A 1 91 ? -14.125 -15.944 -9.559 1.00 89.00 91 LYS A N 1
ATOM 703 C CA . LYS A 1 91 ? -14.041 -15.185 -10.803 1.00 89.00 91 LYS A CA 1
ATOM 704 C C . LYS A 1 91 ? -13.173 -13.955 -10.577 1.00 89.00 91 LYS A C 1
ATOM 706 O O . LYS A 1 91 ? -13.475 -13.122 -9.728 1.00 89.00 91 LYS A O 1
ATOM 711 N N . GLN A 1 92 ? -12.114 -13.833 -11.366 1.00 91.94 92 GLN A N 1
ATOM 712 C CA . GLN A 1 92 ? -11.241 -12.668 -11.375 1.00 91.94 92 GLN A CA 1
ATOM 713 C C . GLN A 1 92 ? -11.472 -1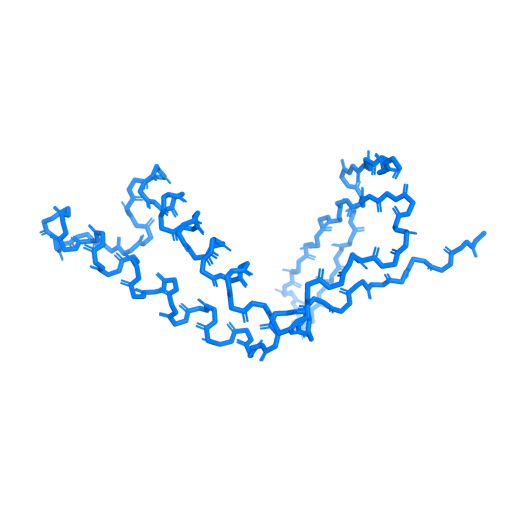1.874 -12.662 1.00 91.94 92 GLN A C 1
ATOM 715 O O . GLN A 1 92 ? -11.453 -12.442 -13.751 1.00 91.94 92 GLN A O 1
ATOM 720 N N . THR A 1 93 ? -11.681 -10.566 -12.536 1.00 89.00 93 THR A N 1
ATOM 721 C CA . THR A 1 93 ? -11.741 -9.632 -13.666 1.00 89.00 93 THR A CA 1
ATOM 722 C C . THR A 1 93 ? -10.644 -8.597 -13.485 1.00 89.00 93 THR A C 1
ATOM 724 O O . THR A 1 93 ? -10.548 -7.996 -12.420 1.00 89.00 93 THR A O 1
ATOM 727 N N . THR A 1 94 ? -9.814 -8.400 -14.507 1.00 90.38 94 THR A N 1
ATOM 728 C CA . THR A 1 94 ? -8.728 -7.414 -14.484 1.00 90.38 94 THR A CA 1
ATOM 729 C C . THR A 1 94 ? -9.013 -6.331 -15.522 1.00 90.38 94 THR A C 1
ATOM 731 O O . THR A 1 94 ? -9.196 -6.649 -16.695 1.00 90.38 94 THR A O 1
ATOM 734 N N . GLN A 1 95 ? -9.025 -5.065 -15.107 1.00 88.56 95 GLN A N 1
ATOM 735 C CA . GLN A 1 95 ? -9.226 -3.895 -15.965 1.00 88.56 95 GLN A CA 1
ATOM 736 C C . GLN A 1 95 ? -8.049 -2.924 -15.813 1.00 88.56 95 GLN A C 1
ATOM 738 O O . GLN A 1 95 ? -7.573 -2.703 -14.704 1.00 88.56 95 GLN A O 1
ATOM 743 N N . LEU A 1 96 ? -7.566 -2.347 -16.918 1.00 85.81 96 LEU A N 1
ATOM 744 C CA . LEU A 1 96 ? -6.587 -1.257 -16.884 1.00 85.81 96 LEU A CA 1
ATOM 745 C C . LEU A 1 96 ? -7.311 0.063 -16.577 1.00 85.81 96 LEU A C 1
ATOM 747 O O . LEU A 1 96 ? -8.212 0.454 -17.313 1.00 85.81 96 LEU A O 1
AT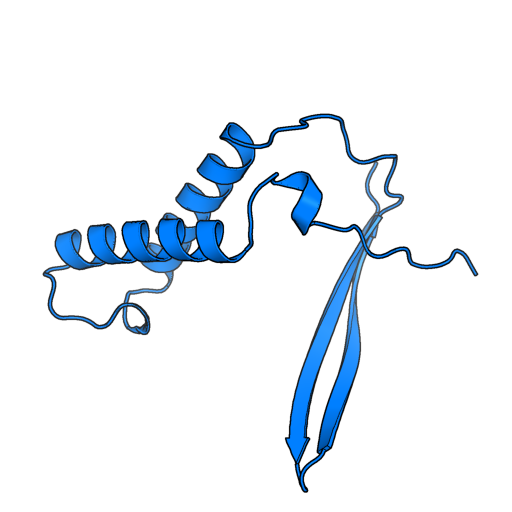OM 751 N N . GLU A 1 97 ? -6.907 0.736 -15.504 1.00 88.00 97 GLU A N 1
ATOM 752 C CA . GLU A 1 97 ? -7.484 2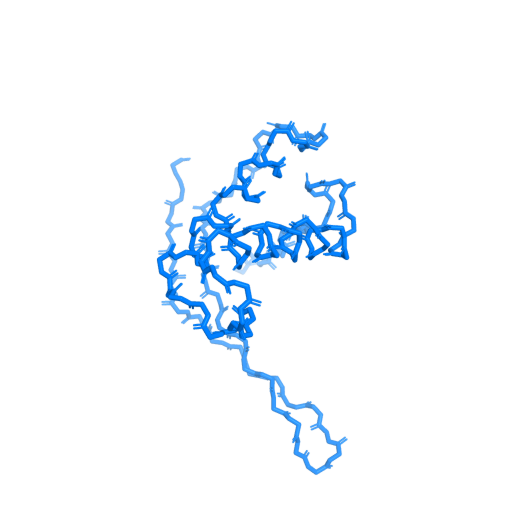.006 -15.039 1.00 88.00 97 GLU A CA 1
ATOM 753 C C . GLU A 1 97 ? -6.631 3.218 -15.444 1.00 88.00 97 GLU A C 1
ATOM 755 O O . GLU A 1 97 ? -7.136 4.335 -15.530 1.00 88.00 97 GLU A O 1
ATOM 760 N N . GLY A 1 98 ? -5.334 3.027 -15.708 1.00 80.62 98 GLY A N 1
ATOM 761 C CA . GLY A 1 98 ? -4.458 4.121 -16.127 1.00 80.62 98 GLY A CA 1
ATOM 762 C C . GLY A 1 98 ? -3.006 3.716 -16.351 1.00 80.62 98 GLY A C 1
ATOM 763 O O . GLY A 1 98 ? -2.565 2.664 -15.890 1.00 80.62 98 GLY A O 1
ATOM 764 N N . GLU A 1 99 ? -2.262 4.576 -17.048 1.00 85.25 99 GLU A N 1
ATOM 765 C CA . GLU A 1 99 ? -0.838 4.410 -17.353 1.00 85.25 99 GLU A CA 1
ATOM 766 C C . GLU A 1 99 ? -0.097 5.746 -17.191 1.00 85.25 99 GLU A C 1
ATOM 768 O O . GLU A 1 99 ? -0.586 6.791 -17.620 1.00 85.25 99 GLU A O 1
ATOM 773 N N . ILE A 1 100 ? 1.082 5.713 -16.567 1.00 80.44 100 ILE A N 1
ATOM 774 C CA . ILE A 1 100 ? 1.998 6.849 -16.418 1.00 80.44 100 ILE A CA 1
ATOM 775 C C . ILE A 1 100 ? 3.346 6.428 -16.994 1.00 80.44 100 ILE A C 1
ATOM 777 O O . ILE A 1 100 ? 3.933 5.462 -16.516 1.00 80.44 100 ILE A O 1
ATOM 781 N N . ALA A 1 101 ? 3.865 7.156 -17.980 1.00 74.75 101 ALA A N 1
ATOM 782 C CA . ALA A 1 101 ? 5.239 6.962 -18.438 1.00 74.75 101 ALA A CA 1
ATOM 783 C C . ALA A 1 101 ? 6.221 7.466 -17.367 1.00 74.75 101 ALA A C 1
ATOM 785 O O . ALA A 1 101 ? 6.030 8.554 -16.818 1.00 74.75 101 ALA A O 1
ATOM 786 N N . LEU A 1 102 ? 7.253 6.681 -17.061 1.00 68.31 102 LEU A N 1
ATOM 787 C CA . LEU A 1 102 ? 8.349 7.123 -16.197 1.00 68.31 102 LEU A CA 1
ATOM 788 C C . LEU A 1 102 ? 9.487 7.669 -17.081 1.00 68.31 102 LEU A C 1
ATOM 790 O O . LEU A 1 102 ? 9.689 7.130 -18.171 1.00 68.31 102 LEU A O 1
ATOM 794 N N . PRO A 1 103 ? 10.165 8.754 -16.660 1.00 60.62 103 PRO A N 1
ATOM 795 C CA . PRO A 1 103 ? 11.231 9.392 -17.434 1.00 60.62 103 PRO A CA 1
ATOM 796 C C . PRO A 1 103 ? 12.467 8.504 -17.619 1.00 60.62 103 PRO A C 1
ATOM 798 O O . PRO A 1 103 ? 12.745 7.669 -16.727 1.00 60.62 103 PRO A O 1
#

Secondary structure (DSSP, 8-state):
--------HHHHTTS-HHHHHHHHHHHHHHHHHHTTS-S-GGGS-HHHHHHHHHHHHHHHHHT-S--PPPS--SEEEEEEEEEEEETTEEEEEEEEEEEEE--

pLDDT: mean 76.54, std 10.75, range [41.66, 91.94]

Sequence (103 aa):
DEKDQDLRMGPLFGRAPSDVKKVYDRKLNDAKKAHGGKVKKADLPPEIRAEAAQTVLQWLIDNMPDKSPLAPAKGLRLHRVDIVFTDGAVKQTTQLEGEIALP